Protein AF-A0A7S4HPS9-F1 (afdb_monomer_lite)

Sequence (124 aa):
SPADTRAAREQAASSVEALMASRLAAAAEAPLPPEEVAALDDATKTLKPVWEGKSFDCPASIKNALGTGSQDFFGQLRNPSKDPAPETWDAVRTKWPALAGRSDDELLIALAPIKAVPVDRRML

Secondary structure (DSSP, 8-state):
-HHHHHHHHHHHHHHHHHHHHHHHHHHHHSPPPHHHHHHHHHHTT--S-S--S-TTTS-TTT--TTSS--HHHHHHHH-TTSPPPHHHHHHHHHH-GGGTT--HHHHHHHHHHHHTS---TT--

pLDDT: mean 82.86, std 10.91, range [52.09, 95.0]

Organism: NCBI:txid72548

Radius of gyration: 15.82 Å; chains: 1; bounding box: 37×41×35 Å

Foldseek 3Di:
DVVVVVVVVVVLVVVLVVVLVVLQVVCVVPPDDPLVLVLLLCQLVDQFFLDPDDLVPDDPQQQDPVSGTGLSLNCQLQDSSHHRDPVSVVSSCVVRVSCVPPDSSRSVSSSSVVNVDDDDSVVD

Structure (mmCIF, N/CA/C/O backbone):
data_AF-A0A7S4HPS9-F1
#
_entry.id   AF-A0A7S4HPS9-F1
#
loop_
_atom_site.group_PDB
_atom_site.id
_atom_site.type_symbol
_atom_site.label_atom_id
_atom_site.label_alt_id
_atom_site.label_comp_id
_atom_site.label_asym_id
_atom_site.label_entity_id
_atom_site.label_seq_id
_atom_site.pdbx_PDB_ins_code
_atom_site.Cartn_x
_atom_site.Cartn_y
_atom_site.Cartn_z
_atom_site.occupancy
_atom_site.B_iso_or_equiv
_atom_site.auth_seq_id
_atom_site.auth_comp_id
_atom_site.auth_asym_id
_atom_site.auth_atom_id
_atom_site.pdbx_PDB_model_num
ATOM 1 N N . SER A 1 1 ? 20.697 28.125 -2.757 1.00 65.56 1 SER A N 1
ATOM 2 C CA . SER A 1 1 ? 21.663 27.982 -1.647 1.00 65.56 1 SER A CA 1
ATOM 3 C C . SER A 1 1 ? 21.404 26.664 -0.911 1.00 65.56 1 SER A C 1
ATOM 5 O O . SER A 1 1 ? 20.263 26.211 -0.944 1.00 65.56 1 SER A O 1
ATOM 7 N N . PRO A 1 2 ? 22.383 26.013 -0.248 1.00 67.94 2 PRO A N 1
ATOM 8 C CA . PRO A 1 2 ? 22.145 24.798 0.553 1.00 67.94 2 PRO A CA 1
ATOM 9 C C . PRO A 1 2 ? 21.063 24.973 1.637 1.00 67.94 2 PRO A C 1
ATOM 11 O O . PRO A 1 2 ? 20.369 24.019 1.982 1.00 67.94 2 PRO A O 1
ATOM 14 N N . ALA A 1 3 ? 20.878 26.206 2.124 1.00 68.56 3 ALA A N 1
ATOM 15 C CA . ALA A 1 3 ? 19.811 26.580 3.053 1.00 68.56 3 ALA A CA 1
ATOM 16 C C . ALA A 1 3 ? 18.399 26.440 2.442 1.00 68.56 3 ALA A C 1
ATOM 18 O O . ALA A 1 3 ? 17.519 25.873 3.087 1.00 68.56 3 ALA A O 1
ATOM 19 N N . ASP A 1 4 ? 18.202 26.847 1.181 1.00 71.31 4 ASP A N 1
ATOM 20 C CA . ASP A 1 4 ? 16.908 26.735 0.480 1.00 71.31 4 ASP A CA 1
ATOM 21 C C . ASP A 1 4 ? 16.501 25.269 0.276 1.00 71.31 4 ASP A C 1
ATOM 23 O O . ASP A 1 4 ? 15.330 24.906 0.347 1.00 71.31 4 ASP A O 1
ATOM 27 N N . THR A 1 5 ? 17.486 24.389 0.065 1.00 80.56 5 THR A N 1
ATOM 28 C CA . THR A 1 5 ? 17.252 22.948 -0.111 1.00 80.56 5 THR A CA 1
ATOM 29 C C . THR A 1 5 ? 16.843 22.265 1.194 1.00 80.56 5 THR A C 1
ATOM 31 O O . THR A 1 5 ? 16.056 21.320 1.175 1.00 80.56 5 THR A O 1
ATOM 34 N N . ARG A 1 6 ? 17.364 22.727 2.337 1.00 81.00 6 ARG A N 1
ATOM 35 C CA . ARG A 1 6 ? 17.004 22.189 3.652 1.00 81.00 6 ARG A CA 1
ATOM 36 C C . ARG A 1 6 ? 15.574 22.568 4.037 1.00 81.00 6 ARG A C 1
ATOM 38 O O . ARG A 1 6 ? 14.801 21.679 4.379 1.00 81.00 6 ARG A O 1
ATOM 45 N N . ALA A 1 7 ? 15.220 23.845 3.905 1.00 82.75 7 ALA A N 1
ATOM 46 C CA . ALA A 1 7 ? 13.882 24.334 4.231 1.00 82.75 7 ALA A CA 1
ATOM 47 C C . ALA A 1 7 ? 12.793 23.634 3.395 1.00 82.75 7 ALA A C 1
ATOM 49 O O . ALA A 1 7 ? 11.784 23.186 3.937 1.00 82.75 7 ALA A O 1
ATOM 50 N N . ALA A 1 8 ? 13.035 23.438 2.092 1.00 80.94 8 ALA A N 1
ATOM 51 C CA . ALA A 1 8 ? 12.109 22.717 1.217 1.00 80.94 8 ALA A CA 1
ATOM 52 C C . ALA A 1 8 ? 11.902 21.248 1.636 1.00 80.94 8 ALA A C 1
ATOM 54 O O . ALA A 1 8 ? 10.788 20.730 1.565 1.00 80.94 8 ALA A O 1
ATOM 55 N N . ARG A 1 9 ? 12.959 20.565 2.099 1.00 78.38 9 ARG A N 1
ATOM 56 C CA . ARG A 1 9 ? 12.862 19.178 2.590 1.00 78.38 9 ARG A CA 1
ATOM 57 C C . ARG A 1 9 ? 12.091 19.084 3.904 1.00 78.38 9 ARG A C 1
ATOM 59 O O . ARG A 1 9 ? 11.303 18.159 4.061 1.00 78.38 9 ARG A O 1
ATOM 66 N N . GLU A 1 10 ? 12.297 20.028 4.817 1.00 82.19 10 GLU A N 1
ATOM 67 C CA . GLU A 1 10 ? 11.572 20.095 6.093 1.00 82.19 10 GLU A CA 1
ATOM 68 C C . GLU A 1 10 ? 10.070 20.355 5.863 1.00 82.19 10 GLU A C 1
ATOM 70 O O . GLU A 1 10 ? 9.232 19.659 6.435 1.00 82.19 10 GLU A O 1
ATOM 75 N N . GLN A 1 11 ? 9.715 21.260 4.941 1.00 78.75 11 GLN A N 1
ATOM 76 C CA . GLN A 1 11 ? 8.321 21.481 4.532 1.00 78.75 11 GLN A CA 1
ATOM 77 C C . GLN A 1 11 ? 7.687 20.253 3.871 1.00 78.75 11 GLN A C 1
ATOM 79 O O . GLN A 1 11 ? 6.544 19.909 4.178 1.00 78.75 11 GLN A O 1
ATOM 84 N N . ALA A 1 12 ? 8.416 19.567 2.986 1.00 78.25 12 ALA A N 1
ATOM 85 C CA . ALA A 1 12 ? 7.924 18.346 2.356 1.00 78.25 12 ALA A CA 1
ATOM 86 C C . ALA A 1 12 ? 7.698 17.227 3.388 1.00 78.25 12 ALA A C 1
ATOM 88 O O . ALA A 1 12 ? 6.667 16.562 3.348 1.00 78.25 12 ALA A O 1
ATOM 89 N N . ALA A 1 13 ? 8.616 17.054 4.345 1.00 79.38 13 ALA A N 1
ATOM 90 C CA . ALA A 1 13 ? 8.476 16.073 5.419 1.00 79.38 13 ALA A CA 1
ATOM 91 C C . ALA A 1 13 ? 7.258 16.367 6.309 1.00 79.38 13 ALA A C 1
ATOM 93 O O . ALA A 1 13 ? 6.445 15.475 6.538 1.00 79.38 13 ALA A O 1
ATOM 94 N N . SER A 1 14 ? 7.082 17.627 6.721 1.00 83.75 14 SER A N 1
ATOM 95 C CA . SER A 1 14 ? 5.917 18.063 7.501 1.00 83.75 14 SER A CA 1
ATOM 96 C C . SER A 1 14 ? 4.598 17.836 6.751 1.00 83.75 14 SER A C 1
ATOM 98 O O . SER A 1 14 ? 3.610 17.405 7.341 1.00 83.75 14 SER A O 1
ATOM 100 N N . SER A 1 15 ? 4.591 18.051 5.433 1.00 87.00 15 SER A N 1
ATOM 101 C CA . SER A 1 15 ? 3.405 17.821 4.598 1.00 87.00 15 SER A CA 1
ATOM 102 C C . SER A 1 15 ? 3.045 16.334 4.502 1.00 87.00 15 SER A C 1
ATOM 104 O O . SER A 1 15 ? 1.870 15.977 4.575 1.00 87.00 15 SER A O 1
ATOM 106 N N . VAL A 1 16 ? 4.046 15.456 4.377 1.00 86.31 16 VAL A N 1
ATOM 107 C CA . VAL A 1 16 ? 3.838 13.997 4.369 1.00 86.31 16 VAL A CA 1
ATOM 108 C C . VAL A 1 16 ? 3.318 13.514 5.722 1.00 86.31 16 VAL A C 1
ATOM 110 O O . VAL A 1 16 ? 2.398 12.701 5.766 1.00 86.31 16 VAL A O 1
ATOM 113 N N . GLU A 1 17 ? 3.865 14.028 6.823 1.00 86.69 17 GLU A N 1
ATOM 114 C CA . GLU A 1 17 ? 3.416 13.685 8.173 1.00 86.69 17 GLU A CA 1
ATOM 115 C C . GLU A 1 17 ? 1.950 14.082 8.402 1.00 86.69 17 GLU A C 1
ATOM 117 O O . GLU A 1 17 ? 1.152 13.253 8.841 1.00 86.69 17 GLU A O 1
ATOM 122 N N . ALA A 1 18 ? 1.566 15.303 8.015 1.00 89.88 18 ALA A N 1
ATOM 123 C CA . ALA A 1 18 ? 0.185 15.774 8.116 1.00 89.88 18 ALA A CA 1
ATOM 124 C C . ALA A 1 18 ? -0.786 14.929 7.270 1.00 89.88 18 ALA A C 1
ATOM 126 O O . ALA A 1 18 ? -1.867 14.565 7.739 1.00 89.88 18 ALA A O 1
ATOM 127 N N . LEU A 1 19 ? -0.390 14.567 6.044 1.00 89.88 19 LEU A N 1
ATOM 128 C CA . LEU A 1 19 ? -1.182 13.700 5.171 1.00 89.88 19 LEU A CA 1
ATOM 129 C C . LEU A 1 19 ? -1.378 12.306 5.783 1.00 89.88 19 LEU A C 1
ATOM 131 O O . LEU A 1 19 ? -2.492 11.783 5.799 1.00 89.88 19 LEU A O 1
ATOM 135 N N . MET A 1 20 ? -0.308 11.705 6.308 1.00 90.12 20 MET A N 1
ATOM 136 C CA . MET A 1 20 ? -0.375 10.390 6.947 1.00 90.12 20 MET A CA 1
ATOM 137 C C . MET A 1 20 ? -1.233 10.421 8.212 1.00 90.12 20 MET A C 1
ATOM 139 O O . MET A 1 20 ? -2.047 9.522 8.404 1.00 90.12 20 MET A O 1
ATOM 143 N N . ALA A 1 21 ? -1.121 11.467 9.034 1.00 91.00 21 ALA A N 1
ATOM 144 C CA . ALA A 1 21 ? -1.968 11.648 10.211 1.00 91.00 21 ALA A CA 1
ATOM 145 C C . ALA A 1 21 ? -3.457 11.746 9.838 1.00 91.00 21 ALA A C 1
ATOM 147 O O . ALA A 1 21 ? -4.291 11.085 10.455 1.00 91.00 21 ALA A O 1
ATOM 148 N N . SER A 1 22 ? -3.789 12.503 8.786 1.00 91.62 22 SER A N 1
ATOM 149 C CA . SER A 1 22 ? -5.163 12.600 8.279 1.00 91.62 22 SER A CA 1
ATOM 150 C C . SER A 1 22 ? -5.700 11.248 7.796 1.00 91.62 22 SER A C 1
ATOM 152 O O . SER A 1 22 ? -6.817 10.872 8.148 1.00 91.62 22 SER A O 1
ATOM 154 N N . ARG A 1 23 ? -4.897 10.477 7.052 1.00 92.62 23 ARG A N 1
ATOM 155 C CA . ARG A 1 23 ? -5.296 9.144 6.571 1.00 92.62 23 ARG A CA 1
ATOM 156 C C . ARG A 1 23 ? -5.454 8.133 7.706 1.00 92.62 23 ARG A C 1
ATOM 158 O O . ARG A 1 23 ? -6.372 7.325 7.665 1.00 92.62 23 ARG A O 1
ATOM 165 N N . LEU A 1 24 ? -4.603 8.193 8.731 1.00 91.88 24 LEU A N 1
ATOM 166 C CA . LEU A 1 24 ? -4.731 7.352 9.924 1.00 91.88 24 LEU A CA 1
ATOM 167 C C . LEU A 1 24 ? -6.030 7.638 10.687 1.00 91.88 24 LEU A C 1
ATOM 169 O O . LEU A 1 24 ? -6.697 6.698 11.111 1.00 91.88 24 LEU A O 1
ATOM 173 N N . ALA A 1 25 ? -6.409 8.912 10.826 1.00 91.62 25 ALA A N 1
ATOM 174 C CA . ALA A 1 25 ? -7.680 9.289 11.440 1.00 91.62 25 ALA A CA 1
ATOM 175 C C . ALA A 1 25 ? -8.876 8.766 10.625 1.00 91.62 25 ALA A C 1
ATOM 177 O O . ALA A 1 25 ? -9.752 8.110 11.183 1.00 91.62 25 ALA A O 1
ATOM 178 N N . ALA A 1 26 ? -8.867 8.955 9.301 1.00 91.50 26 ALA A N 1
ATOM 179 C CA . ALA A 1 26 ? -9.924 8.448 8.423 1.00 91.50 26 ALA A CA 1
ATOM 180 C C . ALA A 1 26 ? -10.033 6.909 8.453 1.00 91.50 26 ALA A C 1
ATOM 182 O O . ALA A 1 26 ? -11.134 6.363 8.457 1.00 91.50 26 ALA A O 1
ATOM 183 N N . ALA A 1 27 ? -8.903 6.198 8.541 1.00 91.25 27 ALA A N 1
ATOM 184 C CA . ALA A 1 27 ? -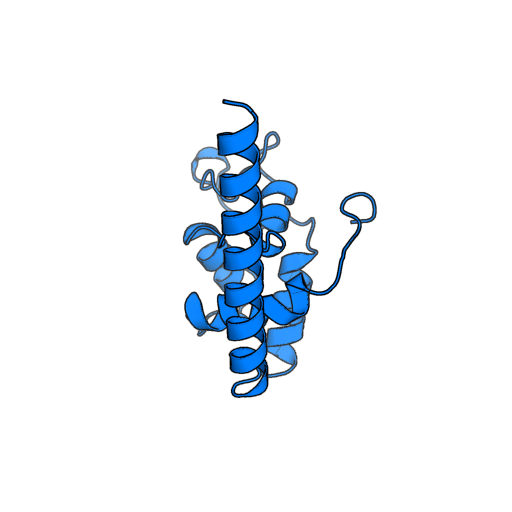8.884 4.739 8.648 1.00 91.25 27 ALA A CA 1
ATOM 185 C C . ALA A 1 27 ? -9.482 4.233 9.970 1.00 91.25 27 ALA A C 1
ATOM 187 O O . ALA A 1 27 ? -10.035 3.136 10.014 1.00 91.25 27 ALA A O 1
ATOM 188 N N . ALA A 1 28 ? -9.376 5.020 11.045 1.00 91.00 28 ALA A N 1
ATOM 189 C CA . ALA A 1 28 ? -9.992 4.700 12.328 1.00 91.00 28 ALA A CA 1
ATOM 190 C C . ALA A 1 28 ? -11.516 4.921 12.319 1.00 91.00 28 ALA A C 1
ATOM 192 O O . ALA A 1 28 ? -12.235 4.189 12.996 1.00 91.00 28 ALA A O 1
ATOM 193 N N . GLU A 1 29 ? -12.012 5.900 11.554 1.00 91.19 29 GLU A N 1
ATOM 194 C CA . GLU A 1 29 ? -13.449 6.178 11.412 1.00 91.19 29 GLU A CA 1
ATOM 195 C C . GLU A 1 29 ? -14.163 5.170 10.502 1.00 91.19 29 GLU A C 1
ATOM 197 O O . GLU A 1 29 ? -15.310 4.803 10.764 1.00 91.19 29 GLU A O 1
ATOM 202 N N . ALA A 1 30 ? -13.484 4.702 9.453 1.00 89.00 30 ALA A N 1
ATOM 203 C CA . ALA A 1 30 ? -14.025 3.767 8.471 1.00 89.00 30 ALA A CA 1
ATOM 204 C C . ALA A 1 30 ? -13.070 2.577 8.249 1.00 89.00 30 ALA A C 1
ATOM 206 O O . ALA A 1 30 ? -12.428 2.481 7.198 1.00 89.00 30 ALA A O 1
ATOM 207 N N . PRO A 1 31 ? -12.946 1.661 9.228 1.00 89.81 31 PRO A N 1
ATOM 208 C CA . PRO A 1 31 ? -12.071 0.507 9.093 1.00 89.81 31 PRO A CA 1
ATOM 209 C C . PRO A 1 31 ? -12.592 -0.463 8.025 1.00 89.81 31 PRO A C 1
ATOM 211 O O . PRO A 1 31 ? -13.787 -0.760 7.958 1.00 89.81 31 PRO A O 1
ATOM 214 N N . LEU A 1 32 ? -11.674 -1.006 7.222 1.00 91.81 32 LEU A N 1
ATOM 215 C CA . LEU A 1 32 ? -11.982 -2.128 6.337 1.00 91.81 32 LEU A CA 1
ATOM 216 C C . LEU A 1 32 ? -12.269 -3.401 7.153 1.00 91.81 32 LEU A C 1
ATOM 218 O O . LEU A 1 32 ? -11.727 -3.566 8.253 1.00 91.81 32 LEU A O 1
ATOM 222 N N . PRO A 1 33 ? 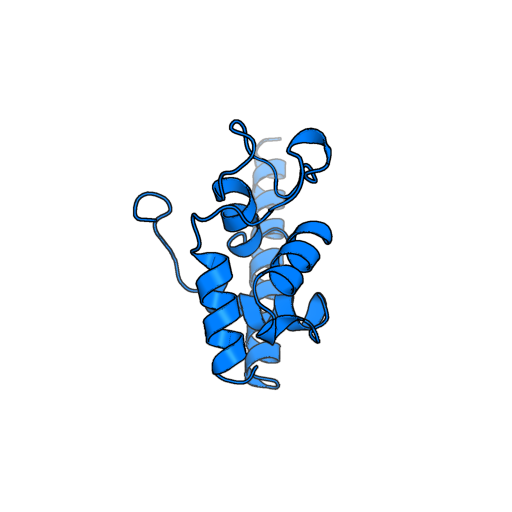-13.091 -4.325 6.626 1.00 93.94 33 PRO A N 1
ATOM 223 C CA . PRO A 1 33 ? -13.317 -5.610 7.269 1.00 93.94 33 PRO A CA 1
ATOM 224 C C . PRO A 1 33 ? -12.019 -6.439 7.342 1.00 93.94 33 PRO A C 1
ATOM 226 O O . PRO A 1 33 ? -11.107 -6.249 6.528 1.00 93.94 33 PRO A O 1
ATOM 229 N N . PRO A 1 34 ? -11.906 -7.377 8.303 1.00 92.81 34 PRO A N 1
ATOM 230 C CA . PRO A 1 34 ? -10.662 -8.102 8.559 1.00 92.81 34 PRO A CA 1
ATOM 231 C C . PRO A 1 34 ? -10.105 -8.850 7.343 1.00 92.81 34 PRO A C 1
ATOM 233 O O . PRO A 1 34 ? -8.888 -8.875 7.156 1.00 92.81 34 PRO A O 1
ATOM 236 N N . GLU A 1 35 ? -10.965 -9.438 6.504 1.00 94.88 35 GLU A N 1
ATOM 237 C CA . GLU A 1 35 ? -10.528 -10.134 5.290 1.00 94.88 35 GLU A CA 1
ATOM 238 C C . GLU A 1 35 ? -9.849 -9.201 4.279 1.00 94.88 35 GLU A C 1
ATOM 240 O O . GLU A 1 35 ? -8.861 -9.578 3.648 1.00 94.88 35 GLU A O 1
ATOM 245 N N . GLU A 1 36 ? -10.328 -7.965 4.164 1.00 95.00 36 GLU A N 1
ATOM 246 C CA . GLU A 1 36 ? -9.760 -6.964 3.269 1.00 95.00 36 GLU A CA 1
ATOM 247 C C . GLU A 1 36 ? -8.462 -6.392 3.830 1.00 95.00 36 GLU A C 1
ATOM 249 O O . GLU A 1 36 ? -7.494 -6.224 3.092 1.00 95.00 36 GLU A O 1
ATOM 254 N N . VAL A 1 37 ? -8.396 -6.162 5.145 1.00 92.44 37 VAL A N 1
ATOM 255 C CA . VAL A 1 37 ? -7.153 -5.742 5.808 1.00 92.44 37 VAL A CA 1
ATOM 256 C C . VAL A 1 37 ? -6.063 -6.796 5.618 1.00 92.44 37 VAL A C 1
ATOM 258 O O . VAL A 1 37 ? -4.933 -6.450 5.278 1.00 92.44 37 VAL A O 1
ATOM 261 N N . ALA A 1 38 ? -6.394 -8.080 5.786 1.00 92.56 38 ALA A N 1
ATOM 262 C CA . ALA A 1 38 ? -5.453 -9.175 5.571 1.00 92.56 38 ALA A CA 1
ATOM 263 C C . ALA A 1 38 ? -4.990 -9.256 4.108 1.00 92.56 38 ALA A C 1
ATOM 265 O O . ALA A 1 38 ? -3.801 -9.438 3.847 1.00 92.56 38 ALA A O 1
ATOM 266 N N . ALA A 1 39 ? -5.907 -9.080 3.153 1.00 93.88 39 ALA A N 1
ATOM 267 C CA . ALA A 1 39 ? -5.579 -9.048 1.732 1.00 93.88 39 ALA A CA 1
ATOM 268 C C . ALA A 1 39 ? -4.669 -7.861 1.372 1.00 93.88 39 ALA A C 1
ATOM 270 O O . ALA A 1 39 ? -3.695 -8.025 0.635 1.00 93.88 39 ALA A O 1
ATOM 271 N N . LEU A 1 40 ? -4.950 -6.676 1.919 1.00 93.31 40 LEU A N 1
ATOM 272 C CA . LEU A 1 40 ? -4.145 -5.481 1.692 1.00 93.31 40 LEU A CA 1
ATOM 273 C C . LEU A 1 40 ? -2.754 -5.627 2.318 1.00 93.31 40 LEU A C 1
ATOM 275 O O . LEU A 1 40 ? -1.758 -5.310 1.670 1.00 93.31 40 LEU A O 1
ATOM 279 N N . ASP A 1 41 ? -2.659 -6.163 3.537 1.00 91.56 41 ASP A N 1
ATOM 280 C CA . ASP A 1 41 ? -1.377 -6.448 4.185 1.00 91.56 41 ASP A CA 1
ATOM 281 C C . ASP A 1 41 ? -0.546 -7.468 3.387 1.00 91.56 41 ASP A C 1
ATOM 283 O O . ASP A 1 41 ? 0.642 -7.222 3.159 1.00 91.56 41 ASP A O 1
ATOM 287 N N . ASP A 1 42 ? -1.158 -8.543 2.876 1.00 89.88 42 ASP A N 1
ATOM 288 C CA . ASP A 1 42 ? -0.489 -9.508 1.991 1.00 89.88 42 ASP A CA 1
ATOM 289 C C . ASP A 1 42 ? 0.018 -8.843 0.700 1.00 89.88 42 ASP A C 1
ATOM 291 O O . ASP A 1 42 ? 1.179 -9.029 0.318 1.00 89.88 42 ASP A O 1
ATOM 295 N N . ALA A 1 43 ? -0.786 -7.974 0.075 1.00 89.56 43 ALA A N 1
ATOM 296 C CA . ALA A 1 43 ? -0.360 -7.197 -1.089 1.00 89.56 43 ALA A CA 1
ATOM 297 C C . ALA A 1 43 ? 0.884 -6.349 -0.792 1.00 89.56 43 ALA A C 1
ATOM 299 O O . ALA A 1 43 ? 1.810 -6.286 -1.603 1.00 89.56 43 ALA A O 1
ATOM 300 N N . THR A 1 44 ? 0.969 -5.767 0.405 1.00 88.19 44 THR A N 1
ATOM 301 C CA . THR A 1 44 ? 2.130 -4.968 0.811 1.00 88.19 44 THR A CA 1
ATOM 302 C C . THR A 1 44 ? 3.381 -5.770 1.166 1.00 88.19 44 THR A C 1
ATOM 304 O O . THR A 1 44 ? 4.376 -5.156 1.548 1.00 88.19 44 THR A O 1
ATOM 307 N N . LYS A 1 45 ? 3.341 -7.105 1.123 1.00 84.56 45 LYS A N 1
ATOM 308 C CA . LYS A 1 45 ? 4.460 -7.996 1.485 1.00 84.56 45 LYS A CA 1
ATOM 309 C C . LYS A 1 45 ? 4.766 -9.031 0.407 1.00 84.56 45 LYS A C 1
ATOM 311 O O . LYS A 1 45 ? 5.785 -9.710 0.488 1.00 84.56 45 LYS A O 1
ATOM 316 N N . THR A 1 46 ? 3.902 -9.176 -0.594 1.00 81.06 46 THR A N 1
ATOM 317 C CA . THR A 1 46 ? 4.041 -10.248 -1.572 1.00 81.06 46 THR A CA 1
ATOM 318 C C . THR A 1 46 ? 5.303 -10.091 -2.418 1.00 81.06 46 THR A C 1
ATOM 320 O O . THR A 1 46 ? 5.606 -9.018 -2.946 1.00 81.06 46 THR A O 1
ATOM 323 N N . LEU A 1 47 ? 6.033 -11.195 -2.587 1.00 73.75 47 LEU A N 1
ATOM 324 C CA . LEU A 1 47 ? 7.093 -11.297 -3.589 1.00 73.75 47 LEU A CA 1
ATOM 325 C C . LEU A 1 47 ? 6.656 -11.962 -4.894 1.00 73.75 47 LEU A C 1
ATOM 327 O O . LEU A 1 47 ? 7.419 -12.036 -5.858 1.00 73.75 47 LEU A O 1
ATOM 331 N N . LYS A 1 48 ? 5.419 -12.458 -4.933 1.00 75.44 48 LYS A N 1
ATOM 332 C CA . LYS A 1 48 ? 4.905 -13.201 -6.079 1.00 75.44 48 LYS A CA 1
ATOM 333 C C . LYS A 1 48 ? 4.573 -12.243 -7.229 1.00 75.44 48 LYS A C 1
ATOM 335 O O . LYS A 1 48 ? 4.073 -11.150 -6.954 1.00 75.44 48 LYS A O 1
ATOM 340 N N . PRO A 1 49 ? 4.718 -12.675 -8.494 1.00 74.50 49 PRO A N 1
ATOM 341 C CA . PRO A 1 49 ? 4.297 -11.883 -9.646 1.00 74.50 49 PRO A CA 1
ATOM 342 C C . PRO A 1 49 ? 2.843 -11.438 -9.502 1.00 74.50 49 PRO A C 1
ATOM 344 O O . PRO A 1 49 ? 1.973 -12.251 -9.190 1.00 74.50 49 PRO A O 1
ATOM 347 N N . VAL A 1 50 ? 2.587 -10.141 -9.659 1.00 79.69 50 VAL A N 1
ATOM 348 C CA . VAL A 1 50 ? 1.235 -9.549 -9.614 1.00 79.69 50 VAL A CA 1
ATOM 349 C C . VAL A 1 50 ? 0.609 -9.420 -11.003 1.00 79.69 50 VAL A C 1
ATOM 351 O O . VAL A 1 50 ? -0.577 -9.141 -11.121 1.00 79.69 50 VAL A O 1
ATOM 354 N N . TRP A 1 51 ? 1.407 -9.658 -12.045 1.00 80.00 51 TRP A N 1
ATOM 355 C CA . TRP A 1 51 ? 0.989 -9.684 -13.437 1.00 80.00 51 TRP A CA 1
ATOM 356 C C . TRP A 1 51 ? 1.095 -11.105 -13.986 1.00 80.00 51 TRP A C 1
ATOM 358 O O . TRP A 1 51 ? 2.160 -11.720 -13.908 1.00 80.00 51 TRP A O 1
ATOM 368 N N . GLU A 1 52 ? 0.002 -11.605 -14.558 1.00 75.44 52 GLU A N 1
ATOM 369 C CA . GLU A 1 52 ? -0.081 -12.951 -15.150 1.00 75.44 52 GLU A CA 1
ATOM 370 C C . GLU A 1 52 ? -0.107 -12.924 -16.691 1.00 75.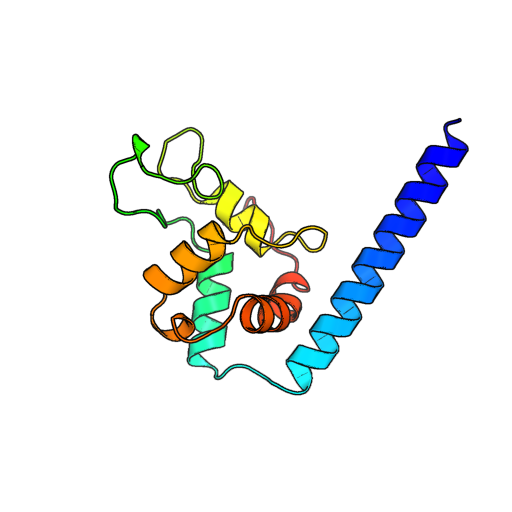44 52 GLU A C 1
ATOM 372 O O . GLU A 1 52 ? -0.046 -13.966 -17.342 1.00 75.44 52 GLU A O 1
ATOM 377 N N . GLY A 1 53 ? -0.177 -11.732 -17.291 1.00 75.31 53 GLY A N 1
ATOM 378 C CA . GLY A 1 53 ? -0.169 -11.545 -18.740 1.00 75.31 53 GLY A CA 1
ATOM 379 C C . GLY A 1 53 ? 1.229 -11.611 -19.362 1.00 75.31 53 GLY A C 1
ATOM 380 O O . GLY A 1 53 ? 2.242 -11.899 -18.720 1.00 75.31 53 GLY A O 1
ATOM 381 N N . LYS A 1 54 ? 1.316 -11.281 -20.654 1.00 78.69 54 LYS A N 1
ATOM 382 C CA . LYS A 1 54 ? 2.602 -11.228 -21.361 1.00 78.69 54 LYS A CA 1
ATOM 383 C C . LYS A 1 54 ? 3.461 -10.087 -20.807 1.00 78.69 54 LYS A C 1
ATOM 385 O O . LYS A 1 54 ? 2.962 -9.009 -20.504 1.00 78.69 54 LYS A O 1
ATOM 390 N N . SER A 1 55 ? 4.773 -10.302 -20.703 1.00 72.00 55 SER A N 1
ATOM 391 C CA . SER A 1 55 ? 5.694 -9.335 -20.074 1.00 72.00 55 SER A CA 1
ATOM 392 C C . SER A 1 55 ? 5.770 -7.973 -20.793 1.00 72.00 55 SER A C 1
ATOM 394 O O . SER A 1 55 ? 6.058 -6.950 -20.169 1.00 72.00 55 SER A O 1
ATOM 396 N N . PHE A 1 56 ? 5.497 -7.929 -22.102 1.00 76.44 56 PHE A N 1
ATOM 397 C CA . PHE A 1 56 ? 5.469 -6.674 -22.862 1.00 76.44 56 PHE A CA 1
ATOM 398 C C . PHE A 1 56 ? 4.204 -5.839 -22.618 1.00 76.44 56 PHE A C 1
ATOM 400 O O . PHE A 1 56 ? 4.274 -4.625 -22.770 1.00 76.44 56 PHE A O 1
ATOM 407 N N . ASP A 1 57 ? 3.113 -6.468 -22.174 1.00 81.31 57 ASP A N 1
ATOM 408 C CA . ASP A 1 57 ? 1.850 -5.807 -21.818 1.00 81.31 57 ASP A CA 1
ATOM 409 C C . ASP A 1 57 ? 1.821 -5.360 -20.343 1.00 81.31 57 ASP A C 1
ATOM 411 O O . ASP A 1 57 ? 0.891 -4.688 -19.911 1.00 81.31 57 ASP A O 1
ATOM 415 N N . CYS A 1 58 ? 2.839 -5.733 -19.559 1.00 77.31 58 CYS A N 1
ATOM 416 C CA . CYS A 1 58 ? 2.942 -5.395 -18.142 1.00 77.31 58 CYS A CA 1
ATOM 417 C C . CYS A 1 58 ? 3.214 -3.886 -17.952 1.00 77.31 58 CYS A C 1
ATOM 419 O O . CYS A 1 58 ? 4.251 -3.403 -18.436 1.00 77.31 58 CYS A O 1
ATOM 421 N N . PRO A 1 59 ? 2.344 -3.143 -17.234 1.00 79.38 59 PRO A N 1
ATOM 422 C CA . PRO A 1 59 ? 2.540 -1.726 -16.948 1.00 79.38 59 PRO A CA 1
ATOM 423 C C . PRO A 1 59 ? 3.864 -1.456 -16.237 1.00 79.38 59 PRO A C 1
ATOM 425 O O . PRO A 1 59 ? 4.249 -2.177 -15.319 1.00 79.38 59 PRO A O 1
ATOM 428 N N . ALA A 1 60 ? 4.546 -0.373 -16.617 1.00 77.81 60 ALA A N 1
ATOM 429 C CA . ALA A 1 60 ? 5.846 -0.017 -16.045 1.00 77.81 60 ALA A CA 1
ATOM 430 C C . ALA A 1 60 ? 5.800 0.173 -14.518 1.00 77.81 60 ALA A C 1
ATOM 432 O O . ALA A 1 60 ? 6.777 -0.125 -13.840 1.00 77.81 60 ALA A O 1
ATOM 433 N N . SER A 1 61 ? 4.661 0.619 -13.978 1.00 73.56 61 SER A N 1
ATOM 434 C CA . SER A 1 61 ? 4.419 0.788 -12.543 1.00 73.56 61 SER A CA 1
ATOM 435 C C . SER A 1 61 ? 4.422 -0.531 -11.764 1.00 73.56 61 SER A C 1
ATOM 437 O O . SER A 1 61 ? 4.718 -0.518 -10.575 1.00 73.56 61 SER A O 1
ATOM 439 N N . ILE A 1 62 ? 4.167 -1.673 -12.402 1.00 75.00 62 ILE A N 1
ATOM 440 C CA . ILE A 1 62 ? 4.195 -2.994 -11.748 1.00 75.00 62 ILE A CA 1
ATOM 441 C C . ILE A 1 62 ? 5.262 -3.928 -12.342 1.00 75.00 62 ILE A C 1
ATOM 443 O O . ILE A 1 62 ? 5.369 -5.093 -11.955 1.00 75.00 62 ILE A O 1
ATOM 447 N N . LYS A 1 63 ? 6.068 -3.413 -13.276 1.00 68.62 63 LYS A N 1
ATOM 448 C CA . LYS A 1 63 ? 7.146 -4.120 -13.967 1.00 68.62 63 LYS A CA 1
ATOM 449 C C . LYS A 1 63 ? 8.460 -3.952 -13.208 1.00 68.62 63 LYS A C 1
ATOM 451 O O . LYS A 1 63 ? 8.770 -2.864 -12.744 1.00 68.62 63 LYS A O 1
ATOM 456 N N . ASN A 1 64 ? 9.281 -5.000 -13.163 1.00 64.31 64 ASN A N 1
ATOM 457 C CA . ASN A 1 64 ? 10.678 -4.895 -12.732 1.00 64.31 64 ASN A CA 1
ATOM 458 C C . ASN A 1 64 ? 11.651 -5.386 -13.819 1.00 64.31 64 ASN A C 1
ATOM 460 O O . ASN A 1 64 ? 11.234 -5.868 -14.874 1.00 64.31 64 ASN A O 1
ATOM 464 N N . ALA A 1 65 ? 12.958 -5.302 -13.542 1.00 52.25 65 ALA A N 1
ATOM 465 C CA . ALA A 1 65 ? 14.038 -5.647 -14.476 1.00 52.25 65 ALA A CA 1
ATOM 466 C C . ALA A 1 65 ? 14.022 -7.101 -15.004 1.00 52.25 65 ALA A C 1
ATOM 468 O O . ALA A 1 65 ? 14.587 -7.360 -16.062 1.00 52.25 65 ALA A O 1
ATOM 469 N N . LEU A 1 66 ? 13.371 -8.038 -14.301 1.00 53.03 66 LEU A N 1
ATOM 470 C CA . LEU A 1 66 ? 13.209 -9.440 -14.723 1.00 53.03 66 LEU A CA 1
ATOM 471 C C . LEU A 1 66 ? 11.794 -9.746 -15.250 1.00 53.03 66 LEU A C 1
ATOM 473 O O . LEU A 1 66 ? 11.476 -10.893 -15.552 1.00 53.03 66 LEU A O 1
ATOM 477 N N . GLY A 1 67 ? 10.940 -8.727 -15.375 1.00 52.09 67 GLY A N 1
ATOM 478 C CA . GLY A 1 67 ? 9.604 -8.829 -15.956 1.00 52.09 67 GLY A CA 1
ATOM 479 C C . GLY A 1 67 ? 8.533 -9.463 -15.064 1.00 52.09 67 GLY A C 1
ATOM 480 O O . GLY A 1 67 ? 7.417 -9.633 -15.549 1.00 52.09 67 GLY A O 1
ATOM 481 N N . THR A 1 68 ? 8.840 -9.810 -13.805 1.00 53.41 68 THR A N 1
ATOM 482 C CA . THR A 1 68 ? 7.934 -10.575 -12.916 1.00 53.41 68 THR A CA 1
ATOM 483 C C . THR A 1 68 ? 8.065 -10.299 -11.408 1.00 53.41 68 THR A C 1
ATOM 485 O O . THR A 1 68 ? 7.268 -10.827 -10.637 1.00 53.41 68 THR A O 1
ATOM 488 N N . GLY A 1 69 ? 9.035 -9.509 -10.939 1.00 53.69 69 GLY A N 1
ATOM 489 C CA . GLY A 1 69 ? 9.304 -9.363 -9.499 1.00 53.69 69 GLY A CA 1
ATOM 490 C C . GLY A 1 69 ? 8.753 -8.088 -8.851 1.00 53.69 69 GLY A C 1
ATOM 491 O O . GLY A 1 69 ? 8.701 -7.010 -9.433 1.00 53.69 69 GLY A O 1
ATOM 492 N N . SER A 1 70 ? 8.383 -8.241 -7.587 1.00 58.47 70 SER A N 1
ATOM 493 C CA . S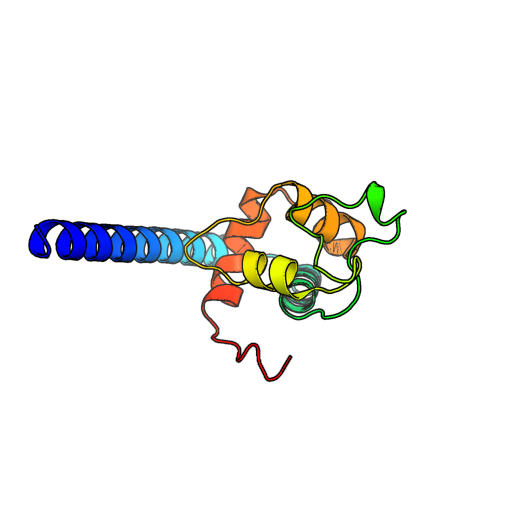ER A 1 70 ? 7.496 -7.401 -6.782 1.00 58.47 70 SER A CA 1
ATOM 494 C C . SER A 1 70 ? 8.090 -6.139 -6.142 1.00 58.47 70 SER A C 1
ATOM 496 O O . SER A 1 70 ? 7.365 -5.446 -5.439 1.00 58.47 70 SER A O 1
ATOM 498 N N . GLN A 1 71 ? 9.388 -5.840 -6.268 1.00 64.62 71 GLN A N 1
ATOM 499 C CA . GLN A 1 71 ? 10.027 -4.870 -5.358 1.00 64.62 71 GLN A CA 1
ATOM 500 C C . GLN A 1 71 ? 9.588 -3.414 -5.567 1.00 64.62 71 GLN A C 1
ATOM 502 O O . GLN A 1 71 ? 9.489 -2.674 -4.582 1.00 64.62 71 GLN A O 1
ATOM 507 N N . ASP A 1 72 ? 9.316 -3.011 -6.810 1.00 73.81 72 ASP A N 1
ATOM 508 C CA . ASP A 1 72 ? 8.804 -1.672 -7.133 1.00 73.81 72 ASP A CA 1
ATOM 509 C C . ASP A 1 72 ? 7.311 -1.552 -6.807 1.00 73.81 72 ASP A C 1
ATOM 511 O O . ASP A 1 72 ? 6.877 -0.536 -6.267 1.00 73.81 72 ASP A O 1
ATOM 515 N N . PHE A 1 73 ? 6.551 -2.628 -7.030 1.00 79.88 73 PHE A N 1
ATOM 516 C CA . PHE A 1 73 ? 5.158 -2.765 -6.600 1.00 79.88 73 PHE A CA 1
ATOM 517 C C . PHE A 1 73 ? 5.031 -2.646 -5.069 1.00 79.88 73 PHE A C 1
ATOM 519 O O . PHE A 1 73 ? 4.322 -1.784 -4.553 1.00 79.88 73 PHE A O 1
ATOM 526 N N . PHE A 1 74 ? 5.822 -3.433 -4.335 1.00 78.88 74 PHE A N 1
ATOM 527 C CA . PHE A 1 74 ? 5.979 -3.344 -2.885 1.00 78.88 74 PHE A CA 1
ATOM 528 C C . PHE A 1 74 ? 6.381 -1.928 -2.459 1.00 78.88 74 PHE A C 1
ATOM 530 O O . PHE A 1 74 ? 5.809 -1.356 -1.531 1.00 78.88 74 PHE A O 1
ATOM 537 N N . GLY A 1 75 ? 7.375 -1.356 -3.146 1.00 79.81 75 GLY A N 1
ATOM 538 C CA . GLY A 1 75 ? 7.910 -0.035 -2.842 1.00 79.81 75 GLY A CA 1
ATOM 539 C C . GLY A 1 75 ? 6.838 1.042 -2.932 1.00 79.81 75 GLY A C 1
ATOM 540 O O . GLY A 1 75 ? 6.791 1.911 -2.069 1.00 79.81 75 GLY A O 1
ATOM 541 N N . GLN A 1 76 ? 5.942 0.959 -3.915 1.00 85.50 76 GLN A N 1
ATOM 542 C CA . GLN A 1 76 ? 4.815 1.879 -4.048 1.00 85.50 76 GLN A CA 1
ATOM 543 C C . GLN A 1 76 ? 3.805 1.735 -2.910 1.00 85.50 76 GLN A C 1
ATOM 545 O O . GLN A 1 76 ? 3.444 2.735 -2.291 1.00 85.50 76 GLN A O 1
ATOM 550 N N . LEU A 1 77 ? 3.402 0.507 -2.572 1.00 88.75 77 LEU A N 1
ATOM 551 C CA . LEU A 1 77 ? 2.449 0.263 -1.482 1.00 88.75 77 LEU A CA 1
ATOM 552 C C . LEU A 1 77 ? 3.009 0.649 -0.104 1.00 88.75 77 LEU A C 1
ATOM 554 O O . LEU A 1 77 ? 2.255 0.956 0.814 1.00 88.75 77 LEU A O 1
ATOM 558 N N . ARG A 1 78 ? 4.332 0.683 0.058 1.00 86.69 78 ARG A N 1
ATOM 559 C CA . ARG A 1 78 ? 4.983 1.025 1.330 1.00 86.69 78 ARG A CA 1
ATOM 560 C C . ARG A 1 78 ? 5.564 2.436 1.386 1.00 86.69 78 ARG A C 1
ATOM 562 O O . ARG A 1 78 ? 6.042 2.829 2.444 1.00 86.69 78 ARG A O 1
ATOM 569 N N . ASN A 1 79 ? 5.516 3.216 0.304 1.00 85.12 79 ASN A N 1
ATOM 570 C CA . ASN A 1 79 ? 6.045 4.580 0.301 1.00 85.12 79 ASN A CA 1
ATOM 571 C C . ASN A 1 79 ? 5.049 5.557 0.961 1.00 85.12 79 ASN A C 1
ATOM 573 O O . ASN A 1 79 ? 3.959 5.761 0.425 1.00 85.12 79 ASN A O 1
ATOM 577 N N . PRO A 1 80 ? 5.376 6.190 2.101 1.00 79.81 80 PRO A N 1
ATOM 578 C CA . PRO A 1 80 ? 4.495 7.179 2.726 1.00 79.81 80 PRO A CA 1
ATOM 579 C C . PRO A 1 80 ? 4.470 8.517 1.974 1.00 79.81 80 PRO A C 1
ATOM 581 O O . PRO A 1 80 ? 3.492 9.247 2.064 1.00 79.81 80 PRO A O 1
ATOM 584 N N . SER A 1 81 ? 5.517 8.837 1.211 1.00 82.00 81 SER A N 1
ATOM 585 C CA . SER A 1 81 ? 5.655 10.115 0.502 1.00 82.00 81 SER A CA 1
ATOM 586 C C . SER A 1 81 ? 5.032 10.123 -0.892 1.00 82.00 81 SER A C 1
ATOM 588 O O . SER A 1 81 ? 5.001 11.172 -1.533 1.00 82.00 81 SER A O 1
ATOM 590 N N . LYS A 1 82 ? 4.607 8.966 -1.406 1.00 85.44 82 LYS A N 1
ATOM 591 C CA . LYS A 1 82 ? 4.060 8.844 -2.756 1.00 85.44 82 LYS A CA 1
ATOM 592 C C . LYS A 1 82 ? 2.920 7.841 -2.777 1.00 85.44 82 LYS A C 1
ATOM 594 O O . LYS A 1 82 ? 3.052 6.734 -2.256 1.00 85.44 82 LYS A O 1
ATOM 599 N N . ASP A 1 83 ? 1.837 8.225 -3.432 1.00 90.00 83 ASP A N 1
ATOM 600 C CA . ASP A 1 83 ? 0.714 7.330 -3.657 1.00 90.00 83 ASP A CA 1
ATOM 601 C C . ASP A 1 83 ? 1.047 6.308 -4.757 1.00 90.00 83 ASP A C 1
ATOM 603 O O . ASP A 1 83 ? 1.796 6.629 -5.693 1.00 90.00 83 ASP A O 1
ATOM 607 N N . PRO A 1 84 ? 0.557 5.059 -4.644 1.00 89.25 84 PRO A N 1
ATOM 608 C CA . PRO A 1 84 ? 0.704 4.073 -5.705 1.00 89.25 84 PRO A CA 1
ATOM 609 C C . PRO A 1 84 ? 0.056 4.562 -7.001 1.00 89.25 84 PRO A C 1
ATOM 611 O O . PRO A 1 84 ? -0.930 5.297 -6.974 1.00 89.25 84 PRO A O 1
ATOM 614 N N . ALA A 1 85 ? 0.620 4.157 -8.137 1.00 88.62 85 ALA A N 1
ATOM 615 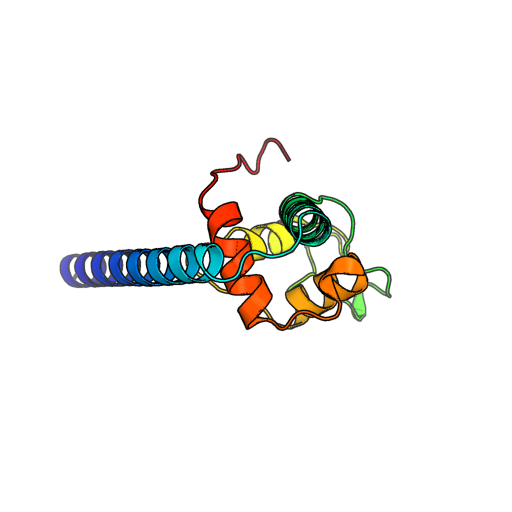C CA . ALA A 1 85 ? 0.023 4.456 -9.433 1.00 88.62 85 ALA A CA 1
ATOM 616 C C . ALA A 1 85 ? -1.327 3.723 -9.606 1.00 88.62 85 ALA A C 1
ATOM 618 O O . ALA A 1 85 ? -1.491 2.646 -9.027 1.00 88.62 85 ALA A O 1
ATOM 619 N N . PRO A 1 86 ? -2.263 4.235 -10.427 1.00 88.75 86 PRO A N 1
ATOM 620 C CA . PRO A 1 86 ? -3.556 3.584 -10.657 1.00 88.75 86 PRO A CA 1
ATOM 621 C C . PRO A 1 86 ? -3.434 2.118 -11.096 1.00 88.75 86 PRO A C 1
ATOM 623 O O . PRO A 1 86 ? -4.138 1.252 -10.585 1.00 88.75 86 PRO A O 1
ATOM 626 N N . GLU A 1 87 ? -2.455 1.792 -11.947 1.00 87.69 87 GLU A N 1
ATOM 627 C CA . GLU A 1 87 ? -2.279 0.416 -12.431 1.00 87.69 87 GLU A CA 1
ATOM 628 C C . GLU A 1 87 ? -1.798 -0.536 -11.319 1.00 87.69 87 GLU A C 1
ATOM 630 O O . GLU A 1 87 ? -2.013 -1.748 -11.387 1.00 87.69 87 GLU A O 1
ATOM 635 N N . THR A 1 88 ? -1.168 0.001 -10.267 1.00 88.81 88 THR A N 1
ATOM 636 C CA . THR A 1 88 ? -0.825 -0.761 -9.059 1.00 88.81 88 THR A CA 1
ATOM 637 C C . THR A 1 88 ? -2.095 -1.186 -8.327 1.00 88.81 88 THR A C 1
ATOM 639 O O . THR A 1 88 ? -2.180 -2.330 -7.879 1.00 88.81 88 THR A O 1
ATOM 642 N N . TRP A 1 89 ? -3.102 -0.313 -8.244 1.00 90.94 89 TRP A N 1
ATOM 643 C CA . TRP A 1 89 ? -4.385 -0.646 -7.627 1.00 90.94 89 TRP A CA 1
ATOM 644 C C . TRP A 1 89 ? -5.190 -1.641 -8.449 1.00 90.94 89 TRP A C 1
ATOM 646 O O . TRP A 1 89 ? -5.756 -2.574 -7.883 1.00 90.94 89 TRP A O 1
ATOM 656 N N . ASP A 1 90 ? -5.165 -1.524 -9.773 1.00 90.12 90 ASP A N 1
ATOM 657 C CA . ASP A 1 90 ? -5.806 -2.501 -10.657 1.00 90.12 90 ASP A CA 1
ATOM 658 C C . ASP A 1 90 ? -5.200 -3.900 -10.492 1.00 90.12 90 ASP A C 1
ATOM 660 O O . ASP A 1 90 ? -5.924 -4.896 -10.397 1.00 90.12 90 ASP A O 1
ATOM 664 N N . ALA A 1 91 ? -3.873 -3.987 -10.362 1.00 88.19 91 ALA A N 1
ATOM 665 C CA . ALA A 1 91 ? -3.193 -5.244 -10.063 1.00 88.19 91 ALA A CA 1
ATOM 666 C C . ALA A 1 91 ? -3.576 -5.796 -8.676 1.00 88.19 91 ALA A C 1
ATOM 668 O O . ALA A 1 91 ? -3.803 -7.001 -8.535 1.00 88.19 91 ALA A O 1
ATOM 669 N N . VAL A 1 92 ? -3.702 -4.929 -7.662 1.00 90.31 92 VAL A N 1
ATOM 670 C CA . VAL A 1 92 ? -4.180 -5.320 -6.324 1.00 90.31 92 VAL A CA 1
ATOM 671 C C . VAL A 1 92 ? -5.603 -5.886 -6.398 1.00 90.31 92 VAL A C 1
ATOM 673 O O . VAL A 1 92 ? -5.864 -6.985 -5.920 1.00 90.31 92 VAL A O 1
ATOM 676 N N . ARG A 1 93 ? -6.533 -5.194 -7.053 1.00 92.62 93 ARG A N 1
ATOM 677 C CA . ARG A 1 93 ? -7.924 -5.660 -7.183 1.00 92.62 93 ARG A CA 1
ATOM 678 C C . ARG A 1 93 ? -8.040 -6.972 -7.948 1.00 92.62 93 ARG A C 1
ATOM 680 O O . ARG A 1 93 ? -8.860 -7.816 -7.601 1.00 92.62 93 ARG A O 1
ATOM 687 N N . THR A 1 94 ? -7.206 -7.148 -8.971 1.00 90.06 94 THR A N 1
ATOM 688 C CA . THR A 1 94 ? -7.195 -8.359 -9.799 1.00 90.06 94 THR A CA 1
ATOM 689 C C . THR A 1 94 ? -6.721 -9.573 -9.004 1.00 90.06 94 THR A C 1
ATOM 691 O O . THR A 1 94 ? -7.325 -10.641 -9.078 1.00 90.06 94 THR A O 1
ATOM 694 N N . LYS A 1 95 ? -5.643 -9.422 -8.229 1.00 88.19 95 LYS A N 1
ATOM 695 C CA . LYS A 1 95 ? -5.013 -10.540 -7.520 1.00 88.19 95 LYS A CA 1
ATOM 696 C C . LYS A 1 95 ? -5.604 -10.812 -6.136 1.00 88.19 95 LYS A C 1
ATOM 698 O O . LYS A 1 95 ? -5.545 -11.949 -5.669 1.00 88.19 95 LYS A O 1
ATOM 703 N N . TRP A 1 96 ? -6.200 -9.807 -5.499 1.00 92.44 96 TRP A N 1
ATOM 704 C CA . TRP A 1 96 ? -6.884 -9.931 -4.213 1.00 92.44 96 TRP A CA 1
ATOM 705 C C . TRP A 1 96 ? -8.367 -9.569 -4.374 1.00 92.44 96 TRP A C 1
ATOM 707 O O . TRP A 1 96 ? -8.749 -8.425 -4.123 1.00 92.44 96 TRP A O 1
ATOM 717 N N . PRO A 1 97 ? -9.230 -10.538 -4.742 1.00 93.38 97 PRO A N 1
ATOM 718 C CA . PRO A 1 97 ? -10.641 -10.284 -5.041 1.00 93.38 97 PRO A CA 1
ATOM 719 C C . PRO A 1 97 ? -11.437 -9.638 -3.901 1.00 93.38 97 PRO A C 1
ATOM 721 O O . PRO A 1 97 ? -12.417 -8.950 -4.164 1.00 93.38 97 PRO A O 1
ATOM 724 N N . ALA A 1 98 ? -11.003 -9.812 -2.647 1.00 94.44 98 ALA A N 1
ATOM 725 C CA . ALA A 1 98 ? -11.591 -9.131 -1.491 1.00 94.44 98 ALA A CA 1
ATOM 726 C C . ALA A 1 98 ? -11.558 -7.596 -1.633 1.00 94.44 98 ALA A C 1
ATOM 728 O O . ALA A 1 98 ? -12.439 -6.911 -1.133 1.00 94.44 98 ALA A O 1
ATOM 729 N N . LEU A 1 99 ? -10.576 -7.053 -2.360 1.00 94.69 99 LEU A N 1
ATOM 730 C CA . LEU A 1 99 ? -10.388 -5.616 -2.559 1.00 94.69 99 LEU A CA 1
ATOM 731 C C . LEU A 1 99 ? -11.028 -5.092 -3.852 1.00 94.69 99 LEU A C 1
ATOM 733 O O . LEU A 1 99 ? -10.985 -3.890 -4.104 1.00 94.69 99 LEU A O 1
ATOM 737 N N . ALA A 1 100 ? -11.621 -5.957 -4.682 1.00 93.88 100 ALA A N 1
ATOM 738 C CA . ALA A 1 100 ? -12.080 -5.596 -6.026 1.00 93.88 100 ALA A CA 1
ATOM 739 C C . ALA A 1 100 ? -13.132 -4.472 -6.044 1.00 93.88 100 ALA A C 1
ATOM 741 O O . ALA A 1 100 ? -13.196 -3.710 -7.005 1.00 93.88 100 ALA A O 1
ATOM 742 N N . GLY A 1 101 ? -13.933 -4.354 -4.980 1.00 93.31 101 GLY A N 1
ATOM 743 C CA . GLY A 1 101 ? -14.961 -3.320 -4.840 1.00 93.31 101 GLY A CA 1
ATOM 744 C C . GLY A 1 101 ? -14.475 -1.985 -4.266 1.00 93.31 101 GLY A C 1
ATOM 745 O O . GLY A 1 101 ? -15.282 -1.066 -4.166 1.00 93.31 101 GLY A O 1
ATOM 746 N N . ARG A 1 102 ? -13.202 -1.866 -3.867 1.00 93.75 102 ARG A N 1
ATOM 747 C CA . ARG A 1 102 ? -12.676 -0.671 -3.189 1.00 93.75 102 ARG A CA 1
ATOM 748 C C . ARG A 1 102 ? -12.115 0.342 -4.164 1.00 93.75 102 ARG A C 1
ATOM 750 O O . ARG A 1 102 ? -11.372 -0.019 -5.073 1.00 93.75 102 ARG A O 1
ATOM 757 N N . SER A 1 103 ? -12.408 1.613 -3.933 1.00 94.62 103 SER A N 1
ATOM 758 C CA . SER A 1 103 ? -11.802 2.744 -4.642 1.00 94.62 103 SER A CA 1
ATOM 759 C C . SER A 1 103 ? -10.334 2.957 -4.250 1.00 94.62 103 SER A C 1
ATOM 761 O O . SER A 1 103 ? -9.867 2.445 -3.233 1.00 94.62 103 SER A O 1
ATOM 763 N N . ASP A 1 104 ? -9.588 3.705 -5.070 1.00 94.12 104 ASP A N 1
ATOM 764 C CA . ASP A 1 104 ? -8.185 4.043 -4.782 1.00 94.12 104 ASP A CA 1
ATOM 765 C C . ASP A 1 104 ? -8.067 4.805 -3.451 1.00 94.12 104 ASP A C 1
ATOM 767 O O . ASP A 1 104 ? -7.175 4.519 -2.656 1.00 94.12 104 ASP A O 1
ATOM 771 N N . ASP A 1 105 ? -9.001 5.721 -3.175 1.00 92.44 105 ASP A N 1
ATOM 772 C CA . ASP A 1 105 ? -9.021 6.529 -1.951 1.00 92.44 105 ASP A CA 1
ATOM 773 C C . ASP A 1 105 ? -9.281 5.682 -0.698 1.00 92.44 105 ASP A C 1
ATOM 775 O O . ASP A 1 105 ? -8.583 5.837 0.306 1.00 92.44 105 ASP A O 1
ATOM 779 N N . GLU A 1 106 ? -10.230 4.739 -0.755 1.00 92.75 106 GLU A N 1
ATOM 780 C CA . GLU A 1 106 ? -10.474 3.799 0.349 1.00 92.75 106 GLU A CA 1
ATOM 781 C C . GLU A 1 106 ? -9.233 2.951 0.642 1.00 92.75 106 GLU A C 1
ATOM 783 O O . GLU A 1 106 ? -8.838 2.795 1.800 1.00 92.75 106 GLU A O 1
ATOM 788 N N . LEU A 1 107 ? -8.585 2.435 -0.408 1.00 93.94 107 LEU A N 1
ATOM 789 C CA . LEU A 1 107 ? -7.363 1.650 -0.263 1.00 93.94 107 LEU A CA 1
ATOM 790 C C . LEU A 1 107 ? -6.206 2.503 0.265 1.00 93.94 107 LEU A C 1
ATOM 792 O O . LEU A 1 10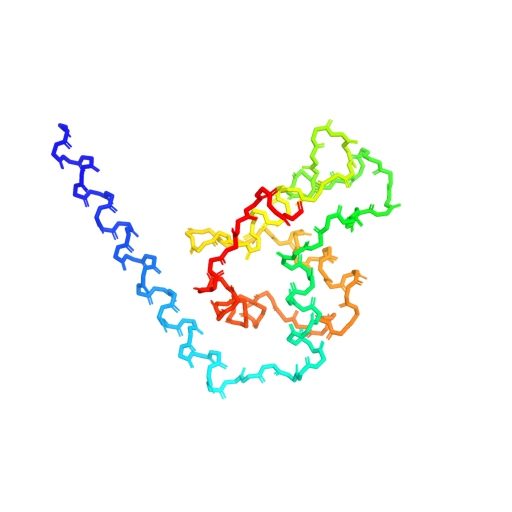7 ? -5.449 2.032 1.108 1.00 93.94 107 LEU A O 1
ATOM 796 N N . LEU A 1 108 ? -6.075 3.760 -0.165 1.00 92.75 108 LEU A N 1
ATOM 797 C CA . LEU A 1 108 ? -5.060 4.694 0.331 1.00 92.75 108 LEU A CA 1
ATOM 798 C C . LEU A 1 108 ? -5.217 4.987 1.823 1.00 92.75 108 LEU A C 1
ATOM 800 O O . LEU A 1 108 ? -4.218 5.011 2.550 1.00 92.75 108 LEU A O 1
ATOM 804 N N . ILE A 1 109 ? -6.452 5.204 2.273 1.00 93.44 109 ILE A N 1
ATOM 805 C CA . ILE A 1 109 ? -6.778 5.414 3.685 1.00 93.44 109 ILE A CA 1
ATOM 806 C C . ILE A 1 109 ? -6.436 4.150 4.481 1.00 93.44 109 ILE A C 1
ATOM 808 O O . ILE A 1 109 ? -5.658 4.213 5.433 1.00 93.44 109 ILE A O 1
ATOM 812 N N . ALA A 1 110 ? -6.920 2.986 4.041 1.00 92.88 110 ALA A N 1
ATOM 813 C CA . ALA A 1 110 ? -6.683 1.708 4.711 1.00 92.88 110 ALA A CA 1
ATOM 814 C C . ALA A 1 110 ? -5.207 1.273 4.720 1.00 92.88 110 ALA A C 1
ATOM 816 O O . ALA A 1 110 ? -4.760 0.557 5.616 1.00 92.88 110 ALA A O 1
ATOM 817 N N . LEU A 1 111 ? -4.424 1.728 3.742 1.00 92.75 111 LEU A N 1
ATOM 818 C CA . LEU A 1 111 ? -2.998 1.443 3.630 1.00 92.75 111 LEU A CA 1
ATOM 819 C C . LEU A 1 111 ? -2.152 2.264 4.619 1.00 92.75 111 LEU A C 1
ATOM 821 O O . LEU A 1 111 ? -1.039 1.857 4.958 1.00 92.75 111 LEU A O 1
ATOM 825 N N . ALA A 1 112 ? -2.653 3.401 5.112 1.00 91.19 112 ALA A N 1
ATOM 826 C CA . ALA A 1 112 ? -1.931 4.267 6.044 1.00 91.19 112 ALA A CA 1
ATOM 827 C C . ALA A 1 112 ? -1.470 3.568 7.342 1.00 91.19 112 ALA A C 1
ATOM 829 O O . ALA A 1 112 ? -0.277 3.667 7.653 1.00 91.19 112 ALA A O 1
ATOM 830 N N . PRO A 1 113 ? -2.318 2.817 8.079 1.00 89.31 113 PRO A N 1
ATOM 831 C CA . PRO A 1 113 ? -1.869 2.070 9.258 1.00 89.31 113 PRO A CA 1
ATOM 832 C C . PRO A 1 113 ? -0.837 0.985 8.922 1.00 89.31 113 PRO A C 1
ATOM 834 O O . PRO A 1 113 ? 0.078 0.747 9.707 1.00 89.31 113 PRO A O 1
ATOM 837 N N . ILE A 1 114 ? -0.912 0.374 7.737 1.00 88.62 114 ILE A N 1
ATOM 838 C CA . ILE A 1 114 ? 0.061 -0.635 7.290 1.00 88.62 114 ILE A CA 1
ATOM 839 C C . ILE A 1 114 ? 1.418 0.021 6.985 1.00 88.62 114 ILE A C 1
ATOM 841 O O . ILE A 1 114 ? 2.465 -0.511 7.358 1.00 88.62 114 ILE A O 1
ATOM 845 N N . LYS A 1 115 ? 1.416 1.202 6.349 1.00 86.75 115 LYS A N 1
ATOM 846 C CA . LYS A 1 115 ? 2.618 2.014 6.075 1.00 86.75 115 LYS A CA 1
ATOM 847 C C . LYS A 1 115 ? 3.300 2.524 7.346 1.00 86.75 115 LYS A C 1
ATOM 849 O O . LYS A 1 115 ? 4.515 2.704 7.337 1.00 86.75 115 LYS A O 1
ATOM 854 N N . ALA A 1 116 ? 2.544 2.753 8.419 1.00 84.00 116 ALA A N 1
ATOM 855 C CA . ALA A 1 116 ? 3.090 3.194 9.701 1.00 84.00 116 ALA A CA 1
ATOM 856 C C . ALA A 1 116 ? 3.974 2.128 10.375 1.00 84.00 116 ALA A C 1
ATOM 858 O O . ALA A 1 116 ? 4.810 2.472 11.207 1.00 84.00 116 ALA A O 1
ATOM 859 N N . VAL A 1 117 ? 3.825 0.850 10.003 1.00 83.81 117 VAL A N 1
ATOM 860 C CA . VAL A 1 117 ? 4.668 -0.246 10.495 1.00 83.81 117 VAL A CA 1
ATOM 861 C C . VAL A 1 117 ? 5.911 -0.382 9.604 1.00 83.81 117 VAL A C 1
ATOM 863 O O . VAL A 1 117 ? 5.781 -0.765 8.434 1.00 83.81 117 VAL A O 1
ATOM 866 N N . PRO A 1 118 ? 7.126 -0.119 10.127 1.00 72.81 118 PRO A N 1
ATOM 867 C CA . PRO A 1 118 ? 8.354 -0.294 9.362 1.00 72.81 118 PRO A CA 1
ATOM 868 C C . PRO A 1 118 ? 8.569 -1.769 9.012 1.00 72.81 118 PRO A C 1
ATOM 870 O O . PRO A 1 118 ? 8.429 -2.643 9.866 1.00 72.81 118 PRO A O 1
ATOM 873 N N . VAL A 1 119 ? 8.958 -2.047 7.767 1.00 70.12 119 VAL A N 1
ATOM 874 C CA . VAL A 1 119 ? 9.336 -3.393 7.316 1.00 70.12 119 VAL A CA 1
ATOM 875 C C . VAL A 1 119 ? 10.723 -3.337 6.696 1.00 70.12 119 VAL A C 1
ATOM 877 O O . VAL A 1 119 ? 10.993 -2.490 5.840 1.00 70.12 119 VAL A O 1
ATOM 880 N N . ASP A 1 120 ? 11.606 -4.242 7.120 1.00 71.44 120 ASP A N 1
ATOM 881 C CA . ASP A 1 120 ? 12.909 -4.397 6.484 1.00 71.44 120 ASP A CA 1
ATOM 882 C C . ASP A 1 120 ? 12.730 -5.052 5.112 1.00 71.44 120 ASP A C 1
ATOM 884 O O . ASP A 1 120 ? 12.414 -6.236 4.997 1.00 71.44 120 ASP A O 1
ATOM 888 N N . ARG A 1 121 ? 12.970 -4.272 4.054 1.00 63.56 121 ARG A N 1
ATOM 889 C CA . ARG A 1 121 ? 12.889 -4.732 2.660 1.00 63.56 121 ARG A CA 1
ATOM 890 C C . ARG A 1 121 ? 13.860 -5.874 2.344 1.00 63.56 121 ARG A C 1
ATOM 892 O O . ARG A 1 121 ? 13.694 -6.513 1.315 1.00 63.56 121 ARG A O 1
ATOM 899 N N . ARG A 1 122 ? 14.885 -6.096 3.177 1.00 66.12 122 ARG A N 1
ATOM 900 C CA . ARG A 1 122 ? 15.868 -7.185 3.034 1.00 66.12 122 ARG A CA 1
ATOM 901 C C . ARG A 1 122 ? 15.379 -8.514 3.607 1.00 66.12 122 ARG A C 1
ATOM 903 O O . ARG A 1 122 ? 16.013 -9.532 3.354 1.00 66.12 122 ARG A O 1
ATOM 910 N N . MET A 1 123 ? 14.316 -8.489 4.409 1.00 61.62 123 MET A N 1
ATOM 911 C CA . MET A 1 123 ? 13.745 -9.665 5.074 1.00 61.62 123 MET A CA 1
ATOM 912 C C . MET A 1 123 ? 12.441 -10.147 4.427 1.00 61.62 123 MET A C 1
ATOM 914 O O . MET A 1 123 ? 11.786 -11.031 4.977 1.00 61.62 123 MET A O 1
ATOM 918 N N . LEU A 1 124 ? 12.063 -9.555 3.292 1.00 56.84 124 LEU A N 1
ATOM 919 C CA . LEU A 1 124 ? 10.929 -9.968 2.470 1.00 56.84 124 LEU A CA 1
ATOM 920 C C . LEU A 1 124 ? 11.395 -10.860 1.332 1.00 56.84 124 LEU A C 1
ATOM 922 O O . LEU A 1 124 ? 12.421 -10.508 0.702 1.00 56.84 124 LEU A O 1
#